Protein AF-A0A1Y2JQK0-F1 (afdb_monomer_lite)

Organism: Bradyrhizobium japonicum (NCBI:txid375)

Foldseek 3Di:
DDAAAAPEAEEEEEEEEAQAKDKDWADHAADWPAKDWPFAKPFWGWDDPDRTMIMTGGHHPDFAKIKTWMWTWDGHPPDTYIYIYIYIYGYD

Structure (mmCIF, N/CA/C/O backbone):
data_AF-A0A1Y2JQK0-F1
#
_entry.id   AF-A0A1Y2JQK0-F1
#
loop_
_atom_site.group_PDB
_atom_site.id
_atom_site.type_symbol
_atom_site.label_atom_id
_atom_site.label_alt_id
_atom_site.label_comp_id
_atom_site.label_asym_id
_atom_site.label_entity_id
_atom_site.label_seq_id
_atom_site.pdbx_PDB_ins_code
_atom_site.Cartn_x
_atom_site.Cartn_y
_atom_site.Cartn_z
_atom_site.occupancy
_atom_site.B_iso_or_equiv
_atom_site.auth_seq_id
_atom_site.auth_comp_id
_atom_site.auth_asym_id
_atom_site.auth_atom_id
_atom_site.pdbx_PDB_model_num
ATOM 1 N N . MET A 1 1 ? -10.080 -0.366 -18.782 1.00 49.31 1 MET A N 1
ATOM 2 C CA . MET A 1 1 ? -9.319 0.293 -17.703 1.00 49.31 1 MET A CA 1
ATOM 3 C C . MET A 1 1 ? -7.878 -0.173 -17.834 1.00 49.31 1 MET A C 1
ATOM 5 O O . MET A 1 1 ? -7.621 -1.356 -17.650 1.00 49.31 1 MET A O 1
ATOM 9 N N . GLU A 1 2 ? -6.982 0.683 -18.325 1.00 58.41 2 GLU A N 1
ATOM 10 C CA . GLU A 1 2 ? -5.564 0.336 -18.489 1.00 58.41 2 GLU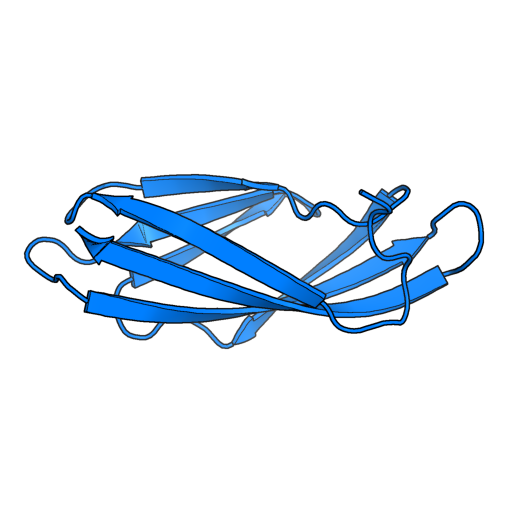 A CA 1
ATOM 11 C C . GLU A 1 2 ? -4.900 0.399 -17.107 1.00 58.41 2 GLU A C 1
ATOM 13 O O . GLU A 1 2 ? -4.956 1.431 -16.448 1.00 58.41 2 GLU A O 1
ATOM 18 N N . LEU A 1 3 ? -4.362 -0.725 -16.624 1.00 66.31 3 LEU A N 1
ATOM 19 C CA . LEU A 1 3 ? -3.558 -0.736 -15.399 1.00 66.31 3 LEU A CA 1
ATOM 20 C C . LEU A 1 3 ? -2.280 0.074 -15.644 1.00 66.31 3 LEU A C 1
ATOM 22 O O . LEU A 1 3 ? -1.685 -0.051 -16.720 1.00 66.31 3 LEU A O 1
ATOM 26 N N . ALA A 1 4 ? -1.850 0.851 -14.650 1.00 77.50 4 ALA A N 1
ATOM 27 C CA . ALA A 1 4 ? -0.574 1.556 -14.705 1.00 77.50 4 ALA A CA 1
ATOM 28 C C . ALA A 1 4 ? 0.591 0.562 -14.889 1.00 77.50 4 ALA A C 1
ATOM 30 O O . ALA A 1 4 ? 0.552 -0.573 -14.390 1.00 77.50 4 ALA A O 1
ATOM 31 N N . ASP A 1 5 ? 1.603 0.974 -15.652 1.00 85.88 5 ASP A N 1
ATOM 32 C CA . ASP A 1 5 ? 2.862 0.235 -15.784 1.00 85.88 5 ASP A CA 1
ATOM 33 C C . ASP A 1 5 ? 3.859 0.698 -14.702 1.00 85.88 5 ASP A C 1
ATOM 35 O O . ASP A 1 5 ? 3.599 1.626 -13.934 1.00 85.88 5 ASP A O 1
ATOM 39 N N . TRP A 1 6 ? 4.993 0.016 -14.593 1.00 92.69 6 TRP A N 1
ATOM 40 C CA . TRP A 1 6 ? 6.008 0.305 -13.583 1.00 92.69 6 TRP A CA 1
ATOM 41 C C . TRP A 1 6 ? 6.794 1.583 -13.874 1.00 92.69 6 TRP A C 1
ATOM 43 O O . TRP A 1 6 ? 7.099 1.888 -15.023 1.00 92.69 6 TRP A O 1
ATOM 53 N N . GLY A 1 7 ? 7.214 2.272 -12.809 1.00 90.81 7 GLY A N 1
ATOM 54 C CA . GLY A 1 7 ? 7.971 3.527 -12.889 1.00 90.81 7 GLY A CA 1
ATOM 55 C C . GLY A 1 7 ? 7.111 4.779 -12.714 1.00 90.81 7 GLY A C 1
ATOM 56 O O . GLY A 1 7 ? 7.652 5.871 -12.568 1.00 90.81 7 GLY A O 1
ATOM 57 N N . GLU A 1 8 ? 5.789 4.616 -12.660 1.00 90.88 8 GLU A N 1
ATOM 58 C CA . GLU A 1 8 ? 4.833 5.682 -12.366 1.00 90.88 8 GLU A CA 1
ATOM 59 C C . GLU A 1 8 ? 4.163 5.445 -11.010 1.00 90.88 8 GLU A C 1
ATOM 61 O O . GLU A 1 8 ? 3.904 4.302 -10.619 1.00 90.88 8 GLU A O 1
ATOM 66 N N . ASN A 1 9 ? 3.894 6.521 -10.269 1.00 93.56 9 ASN A N 1
ATOM 67 C CA . ASN A 1 9 ? 3.154 6.433 -9.012 1.00 93.56 9 ASN A CA 1
ATOM 68 C C . ASN A 1 9 ? 1.672 6.177 -9.286 1.00 93.56 9 ASN A C 1
ATOM 70 O O . ASN A 1 9 ? 1.113 6.681 -10.258 1.00 93.56 9 ASN A O 1
ATOM 74 N N . SER A 1 10 ? 1.024 5.434 -8.395 1.00 92.06 10 SER A N 1
ATOM 75 C CA . SER A 1 10 ? -0.383 5.069 -8.537 1.00 92.06 10 SER A CA 1
ATOM 76 C C . SER A 1 10 ? -1.138 5.239 -7.226 1.00 92.06 10 SER A C 1
ATOM 78 O O . SER A 1 10 ? -0.547 5.274 -6.145 1.00 92.06 10 SER A O 1
ATOM 80 N N . THR A 1 11 ? -2.463 5.297 -7.312 1.00 94.06 11 THR A N 1
ATOM 81 C CA . THR A 1 11 ? -3.348 5.296 -6.145 1.00 94.06 11 THR A CA 1
ATOM 82 C C . THR A 1 11 ? -4.261 4.076 -6.158 1.00 94.06 11 THR A C 1
ATOM 84 O O . THR A 1 11 ? -4.566 3.532 -7.219 1.00 94.06 11 THR A O 1
ATOM 87 N N . GLY A 1 12 ? -4.693 3.636 -4.981 1.00 93.19 12 GLY A N 1
ATOM 88 C CA . GLY A 1 12 ? -5.696 2.587 -4.830 1.00 93.19 12 GLY A CA 1
ATOM 89 C C . GLY A 1 12 ? -6.618 2.874 -3.655 1.00 93.19 12 GLY A C 1
ATOM 90 O O . GLY A 1 12 ? -6.202 3.478 -2.671 1.00 93.19 12 GLY A O 1
ATOM 91 N N . ASP A 1 13 ? -7.858 2.410 -3.742 1.00 95.56 13 ASP A N 1
ATOM 92 C CA . ASP A 1 13 ? -8.861 2.615 -2.703 1.00 95.56 13 ASP A CA 1
ATOM 93 C C . ASP A 1 13 ? -9.334 1.268 -2.156 1.00 95.56 13 ASP A C 1
ATOM 95 O O . ASP A 1 13 ? -9.615 0.335 -2.912 1.00 95.56 13 ASP A O 1
ATOM 99 N N . ILE A 1 14 ? -9.450 1.168 -0.833 1.00 96.38 14 ILE A N 1
ATOM 100 C CA . ILE A 1 14 ? -10.037 0.004 -0.158 1.00 96.38 14 ILE A CA 1
ATOM 101 C C . ILE A 1 14 ? -11.134 0.447 0.807 1.00 96.38 14 ILE A C 1
ATOM 103 O O . ILE A 1 14 ? -11.088 1.535 1.377 1.00 96.38 14 ILE A O 1
ATOM 107 N N . SER A 1 15 ? -12.135 -0.406 1.015 1.00 97.06 15 SER A N 1
ATOM 108 C CA . SER A 1 15 ? -13.164 -0.223 2.044 1.00 97.06 15 SER A CA 1
ATOM 109 C C . SER A 1 15 ? -13.147 -1.414 2.992 1.00 97.06 15 SER A C 1
ATOM 111 O O . SER A 1 15 ? -13.210 -2.553 2.535 1.00 97.06 15 SER A O 1
ATOM 113 N N . VAL A 1 16 ? -13.063 -1.160 4.298 1.00 96.94 16 VAL A N 1
ATOM 114 C CA . VAL A 1 16 ? -12.938 -2.202 5.331 1.00 96.94 16 VAL A CA 1
ATOM 115 C C . VAL A 1 16 ? -13.824 -1.843 6.520 1.00 96.94 16 VAL A C 1
ATOM 117 O O . VAL A 1 16 ? -13.929 -0.671 6.878 1.00 96.94 16 VAL A O 1
ATOM 120 N N . ALA A 1 17 ? -14.479 -2.824 7.135 1.00 97.19 17 ALA A N 1
ATOM 121 C CA . ALA A 1 17 ? -15.246 -2.581 8.351 1.00 97.19 17 ALA A CA 1
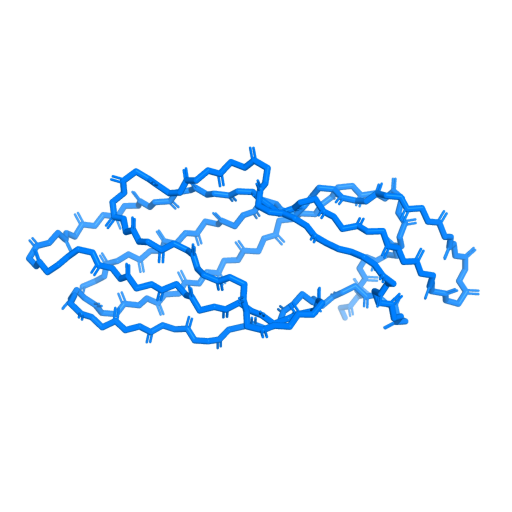ATOM 122 C C . ALA A 1 17 ? -14.319 -2.346 9.557 1.00 97.19 17 ALA A C 1
ATOM 124 O O . ALA A 1 17 ? -13.202 -2.869 9.639 1.00 97.19 17 ALA A O 1
ATOM 125 N N . SER A 1 18 ? -14.779 -1.533 10.505 1.00 97.06 18 SER A N 1
ATOM 126 C CA . SER A 1 18 ? -14.048 -1.245 11.737 1.00 97.06 18 SER A CA 1
ATOM 127 C C . SER A 1 18 ? -13.786 -2.510 12.563 1.00 97.06 18 SER A C 1
ATOM 129 O O . SER A 1 18 ? -14.713 -3.193 12.988 1.00 97.06 18 SER A O 1
ATOM 131 N N . GLY A 1 19 ? -12.515 -2.785 12.858 1.00 95.06 19 GLY A N 1
ATOM 132 C CA . GLY A 1 19 ? -12.056 -3.983 13.571 1.00 95.06 19 GLY A CA 1
ATOM 133 C C . GLY A 1 19 ? -11.615 -5.139 12.668 1.00 95.06 19 GLY A C 1
ATOM 134 O O . GLY A 1 19 ? -10.905 -6.024 13.154 1.00 95.06 19 GLY A O 1
ATOM 135 N N . ASP A 1 20 ? -11.944 -5.088 11.376 1.00 97.44 20 ASP A N 1
ATOM 136 C CA . ASP A 1 20 ? -11.636 -6.144 10.411 1.00 97.44 20 ASP A CA 1
ATOM 137 C C . ASP A 1 20 ? -10.306 -5.920 9.677 1.00 97.44 20 ASP A C 1
ATOM 139 O O . ASP A 1 20 ? -9.616 -4.901 9.847 1.00 97.44 20 ASP A O 1
ATOM 143 N N . SER A 1 21 ? -9.932 -6.911 8.862 1.00 97.06 21 SER A N 1
ATOM 144 C CA . SER A 1 21 ? -8.805 -6.842 7.939 1.00 97.06 21 SER A CA 1
ATOM 145 C C . SER A 1 21 ? -9.223 -7.001 6.478 1.00 97.06 21 SER A C 1
ATOM 147 O O . SER A 1 21 ? -10.271 -7.551 6.148 1.00 97.06 21 SER A O 1
ATOM 149 N N . CYS A 1 22 ? -8.377 -6.487 5.592 1.00 96.88 22 CYS A N 1
ATOM 150 C CA . CYS A 1 22 ? -8.495 -6.601 4.150 1.00 96.88 22 CYS A CA 1
ATOM 151 C C . CYS A 1 22 ? -7.144 -7.031 3.583 1.00 96.88 22 CYS A C 1
ATOM 153 O O . CYS A 1 22 ? -6.125 -6.374 3.811 1.00 96.88 22 CYS A O 1
ATOM 155 N N . ILE A 1 23 ? -7.144 -8.142 2.850 1.00 97.88 23 ILE A N 1
ATOM 156 C CA . ILE A 1 23 ? -5.988 -8.598 2.085 1.00 97.88 23 ILE A CA 1
ATOM 157 C C . ILE A 1 23 ? -6.160 -8.095 0.658 1.00 97.88 23 ILE A C 1
ATOM 159 O O . ILE A 1 23 ? -7.185 -8.356 0.031 1.00 97.88 23 ILE A O 1
ATOM 163 N N . PHE A 1 24 ? -5.157 -7.391 0.143 1.00 96.25 24 PHE A N 1
ATOM 164 C CA . PHE A 1 24 ? -5.181 -6.861 -1.214 1.00 96.25 24 PHE A CA 1
ATOM 165 C C . PHE A 1 24 ? -3.812 -7.013 -1.897 1.00 96.25 24 PHE A C 1
ATOM 167 O O . PHE A 1 24 ? -2.764 -6.933 -1.239 1.00 96.25 24 PHE A O 1
ATOM 174 N N . PRO A 1 25 ? -3.801 -7.249 -3.219 1.00 94.75 25 PRO A N 1
ATOM 175 C CA . PRO A 1 25 ? -2.586 -7.232 -4.013 1.00 94.75 25 PRO A CA 1
ATOM 176 C C . PRO A 1 25 ? -2.259 -5.824 -4.539 1.00 94.75 25 PRO A C 1
ATOM 178 O O . PRO A 1 25 ? -3.145 -4.994 -4.736 1.00 94.75 25 PRO A O 1
ATOM 181 N N . ILE A 1 26 ? -0.987 -5.580 -4.850 1.00 91.56 26 ILE A N 1
ATOM 182 C CA . ILE A 1 26 ? -0.557 -4.502 -5.746 1.00 91.56 26 ILE A CA 1
ATOM 183 C C . ILE A 1 26 ? -0.876 -4.937 -7.179 1.00 91.56 26 ILE A C 1
ATOM 185 O O . ILE A 1 26 ? -0.451 -6.008 -7.612 1.00 91.56 26 ILE A O 1
ATOM 189 N N . THR A 1 27 ? -1.597 -4.103 -7.923 1.00 84.00 27 THR A N 1
ATOM 190 C CA . THR A 1 27 ? -2.083 -4.404 -9.278 1.00 84.00 27 THR A CA 1
ATOM 191 C C . THR A 1 27 ? -1.462 -3.463 -10.314 1.00 84.00 27 THR A C 1
ATOM 193 O O . THR A 1 27 ? -2.142 -2.667 -10.952 1.00 84.00 27 THR A O 1
ATOM 196 N N . LEU A 1 28 ? -0.143 -3.556 -10.497 1.00 86.50 28 LEU A N 1
ATOM 197 C CA . LEU A 1 28 ? 0.555 -2.951 -11.641 1.00 86.50 28 LEU A CA 1
ATOM 198 C C . LEU A 1 28 ? 0.752 -4.001 -12.738 1.00 86.50 28 LEU A C 1
ATOM 200 O O . LEU A 1 28 ? 0.801 -5.200 -12.453 1.00 86.50 28 LEU A O 1
ATOM 204 N N . ARG A 1 29 ? 0.852 -3.577 -14.004 1.00 86.56 29 ARG A N 1
ATOM 205 C CA . ARG A 1 29 ? 1.043 -4.524 -15.116 1.00 86.56 29 ARG A CA 1
ATOM 206 C C . ARG A 1 29 ? 2.342 -5.310 -14.955 1.00 86.56 29 ARG A C 1
ATOM 208 O O . ARG A 1 29 ? 3.404 -4.738 -14.754 1.00 86.56 29 ARG A O 1
ATOM 215 N N . GLY A 1 30 ? 2.273 -6.628 -15.120 1.00 89.12 30 GLY A N 1
ATOM 216 C CA . GLY A 1 30 ? 3.432 -7.510 -14.980 1.00 89.12 30 GLY A CA 1
ATOM 217 C C . GLY A 1 30 ? 3.669 -7.949 -13.539 1.00 89.12 30 GLY A C 1
ATOM 218 O O . GLY A 1 30 ? 2.719 -8.296 -12.842 1.00 89.12 30 GLY A O 1
ATOM 219 N N . ALA A 1 31 ? 4.934 -7.998 -13.116 1.00 92.00 31 ALA A N 1
ATOM 220 C CA . ALA A 1 31 ? 5.324 -8.600 -11.843 1.00 92.00 31 ALA A CA 1
ATOM 221 C C . ALA A 1 31 ? 6.191 -7.667 -10.991 1.00 92.00 31 ALA A C 1
ATOM 223 O O . ALA A 1 31 ? 7.137 -7.044 -11.480 1.00 92.00 31 ALA A O 1
ATOM 224 N N . ALA A 1 32 ? 5.885 -7.630 -9.693 1.00 94.69 32 ALA A N 1
ATOM 225 C CA . ALA A 1 32 ? 6.715 -6.990 -8.682 1.00 94.69 32 ALA A CA 1
ATOM 226 C C . ALA A 1 32 ? 7.895 -7.904 -8.318 1.00 94.69 32 ALA A C 1
ATOM 228 O O . ALA A 1 32 ? 7.698 -9.083 -8.023 1.00 94.69 32 ALA A O 1
ATOM 229 N N . SER A 1 33 ? 9.109 -7.360 -8.303 1.00 95.88 33 SER A N 1
ATOM 230 C CA . SER A 1 33 ? 10.324 -8.055 -7.863 1.00 95.88 33 SER A CA 1
ATOM 231 C C . SER A 1 33 ? 10.687 -7.727 -6.414 1.00 95.88 33 SER A C 1
ATOM 233 O O . SER A 1 33 ? 11.218 -8.579 -5.702 1.00 95.88 33 SER A O 1
ATOM 235 N N . SER A 1 34 ? 10.364 -6.523 -5.939 1.00 97.25 34 SER A N 1
ATOM 236 C CA . SER A 1 34 ? 10.553 -6.121 -4.546 1.00 97.25 34 SER A CA 1
ATOM 237 C C . SER A 1 34 ? 9.473 -5.138 -4.101 1.00 97.25 34 SER A C 1
ATOM 239 O O . SER A 1 34 ? 8.791 -4.514 -4.915 1.00 97.25 34 SER A O 1
ATOM 241 N N . SER A 1 35 ? 9.293 -5.020 -2.786 1.00 97.81 35 SER A N 1
ATOM 242 C CA . SER A 1 35 ? 8.354 -4.060 -2.210 1.00 97.81 35 SER A CA 1
ATOM 243 C C . SER A 1 35 ? 8.608 -3.815 -0.732 1.00 97.81 35 SER A C 1
ATOM 245 O O . SER A 1 35 ? 9.105 -4.689 -0.016 1.00 97.81 35 SER A O 1
ATOM 247 N N . GLU A 1 36 ? 8.223 -2.646 -0.252 1.00 98.12 36 GLU A N 1
ATOM 248 C CA . GLU A 1 36 ? 8.344 -2.249 1.142 1.00 98.12 36 GLU A CA 1
ATOM 249 C C . GLU A 1 36 ? 7.248 -1.253 1.525 1.00 98.12 36 GLU A C 1
ATOM 251 O O . GLU A 1 36 ? 6.689 -0.550 0.684 1.00 98.12 36 GLU A O 1
ATOM 256 N N . ILE A 1 37 ? 6.917 -1.210 2.815 1.00 98.25 37 ILE A N 1
ATOM 257 C CA . ILE A 1 37 ? 5.994 -0.206 3.350 1.00 98.25 37 ILE A CA 1
ATOM 258 C C . ILE A 1 37 ? 6.787 1.092 3.503 1.00 98.25 37 ILE A C 1
ATOM 260 O O . ILE A 1 37 ? 7.634 1.177 4.391 1.00 98.25 37 ILE A O 1
ATOM 264 N N . SER A 1 38 ? 6.519 2.084 2.654 1.00 98.12 38 SER A N 1
ATOM 265 C CA . SER A 1 38 ? 7.202 3.384 2.692 1.00 98.12 38 SER A CA 1
ATOM 266 C C . SER A 1 38 ? 6.530 4.367 3.651 1.00 98.12 38 SER A C 1
ATOM 268 O O . SER A 1 38 ? 7.211 5.179 4.271 1.00 98.12 38 SER A O 1
ATOM 270 N N . GLN A 1 39 ? 5.212 4.258 3.835 1.00 98.38 39 GLN A N 1
ATOM 271 C CA . GLN A 1 39 ? 4.451 5.024 4.823 1.00 98.38 39 GLN A CA 1
ATOM 272 C C . GLN A 1 39 ? 3.462 4.104 5.533 1.00 98.38 39 GLN A C 1
ATOM 274 O O . GLN A 1 39 ? 2.682 3.404 4.889 1.00 98.38 39 GLN A O 1
ATOM 279 N N . LYS A 1 40 ? 3.485 4.106 6.869 1.00 97.94 40 LYS A N 1
ATOM 280 C CA . LYS A 1 40 ? 2.567 3.306 7.689 1.00 97.94 40 LYS A CA 1
ATOM 281 C C . LYS A 1 40 ? 1.211 4.010 7.851 1.00 97.94 40 LYS A C 1
ATOM 283 O O . LYS A 1 40 ? 1.194 5.237 7.922 1.00 97.94 40 LYS A O 1
ATOM 288 N N . PRO A 1 41 ? 0.110 3.247 7.980 1.00 97.94 41 PRO A N 1
ATOM 289 C CA . PRO A 1 41 ? -1.197 3.797 8.336 1.00 97.94 41 PRO A CA 1
ATOM 290 C C . PRO A 1 41 ? -1.204 4.441 9.728 1.00 97.94 41 PRO A C 1
ATOM 292 O O . PRO A 1 41 ? -0.478 3.998 10.623 1.00 97.94 41 PRO A O 1
ATOM 295 N N . ALA A 1 42 ? -2.076 5.429 9.928 1.00 98.00 42 ALA A N 1
ATOM 296 C CA . ALA A 1 42 ? -2.288 6.087 11.219 1.00 98.00 42 ALA A CA 1
ATOM 297 C C . ALA A 1 42 ? -3.371 5.394 12.069 1.00 98.00 42 ALA A C 1
ATOM 299 O O . ALA A 1 42 ? -3.298 5.392 13.301 1.00 98.00 42 ALA A O 1
ATOM 300 N N . HIS A 1 43 ? -4.370 4.780 11.426 1.00 96.81 43 HIS A N 1
ATOM 301 C CA . HIS A 1 43 ? -5.564 4.220 12.072 1.00 96.81 43 HIS A CA 1
ATOM 302 C C . HIS A 1 43 ? -5.729 2.707 11.859 1.00 96.81 43 HIS A C 1
ATOM 304 O O . HIS A 1 43 ? -6.791 2.132 12.114 1.00 96.81 43 HIS A O 1
ATOM 310 N N . GLY A 1 44 ? -4.641 2.034 11.495 1.00 96.12 44 GLY A N 1
ATOM 311 C CA . GLY A 1 44 ? -4.579 0.589 11.349 1.00 96.12 44 GLY A CA 1
ATOM 312 C C . GLY A 1 44 ? -3.150 0.064 11.403 1.00 96.12 44 GLY A C 1
ATOM 313 O O . GLY A 1 44 ? -2.222 0.730 11.860 1.00 96.12 44 GLY A O 1
ATOM 314 N N . LYS A 1 45 ? -2.971 -1.171 10.948 1.00 97.75 45 LYS A N 1
ATOM 315 C CA . LYS A 1 45 ? -1.673 -1.822 10.785 1.00 97.75 45 LYS A CA 1
ATOM 316 C C . LYS A 1 45 ? -1.605 -2.412 9.391 1.00 97.75 45 LYS A C 1
ATOM 318 O O . LYS A 1 45 ? -2.499 -3.151 8.995 1.00 97.75 45 LYS A O 1
ATOM 323 N N . LEU A 1 46 ? -0.529 -2.104 8.680 1.00 98.38 46 LEU A N 1
ATOM 324 C CA . LEU A 1 46 ? -0.234 -2.697 7.386 1.00 98.38 46 LEU A CA 1
ATOM 325 C C . LEU A 1 46 ? 0.868 -3.742 7.554 1.00 98.38 46 LEU A C 1
ATOM 327 O O . LEU A 1 46 ? 1.919 -3.455 8.131 1.00 98.38 46 LEU A O 1
ATOM 331 N N . LYS A 1 47 ? 0.625 -4.948 7.047 1.00 98.25 47 LYS A N 1
ATOM 332 C CA . LYS A 1 47 ? 1.566 -6.065 7.063 1.00 98.25 47 LYS A CA 1
ATOM 333 C C . LYS A 1 47 ? 1.821 -6.531 5.636 1.00 98.25 47 LYS A C 1
ATOM 335 O O . LYS A 1 47 ? 0.889 -6.809 4.890 1.00 98.25 47 LYS A O 1
ATOM 340 N N . LYS A 1 48 ? 3.094 -6.658 5.269 1.00 98.06 48 LYS A N 1
ATOM 341 C CA . LYS A 1 48 ? 3.499 -7.313 4.023 1.00 98.06 48 LYS A CA 1
ATOM 342 C C . LYS A 1 48 ? 3.371 -8.829 4.197 1.00 98.06 48 LYS A C 1
ATOM 344 O O . LYS A 1 48 ? 4.015 -9.384 5.086 1.00 98.06 48 LYS A O 1
ATOM 349 N N . LEU A 1 49 ? 2.546 -9.484 3.379 1.00 98.19 49 LEU A N 1
ATOM 350 C CA . LEU A 1 49 ? 2.414 -10.948 3.372 1.00 98.19 49 LEU A CA 1
ATOM 351 C C . LEU A 1 49 ? 3.400 -11.589 2.390 1.00 98.19 49 LEU A C 1
ATOM 353 O O . LEU A 1 49 ? 4.023 -12.596 2.708 1.00 98.19 49 LEU A O 1
ATOM 357 N N . ASN A 1 50 ? 3.569 -10.987 1.211 1.00 97.38 50 ASN A N 1
ATOM 358 C CA . ASN A 1 50 ? 4.584 -11.353 0.221 1.00 97.38 50 ASN A CA 1
ATOM 359 C C . ASN A 1 50 ? 4.964 -10.122 -0.625 1.00 97.38 50 ASN A C 1
ATOM 361 O O . ASN A 1 50 ? 4.577 -9.002 -0.299 1.00 97.38 50 ASN A O 1
ATOM 365 N N . VAL A 1 51 ? 5.746 -10.300 -1.694 1.00 96.56 51 VAL A N 1
ATOM 366 C CA . VAL A 1 51 ? 6.223 -9.191 -2.545 1.00 96.56 51 VAL A CA 1
ATOM 367 C C . VAL A 1 51 ? 5.0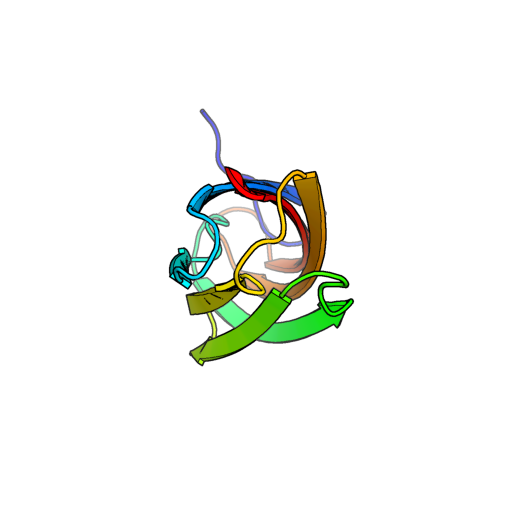83 -8.343 -3.127 1.00 96.56 51 VAL A C 1
ATOM 369 O O . VAL A 1 51 ? 5.232 -7.132 -3.225 1.00 96.56 51 VAL A O 1
ATOM 372 N N . ALA A 1 52 ? 3.934 -8.922 -3.459 1.00 95.38 52 ALA A N 1
ATOM 373 C CA . ALA A 1 52 ? 2.836 -8.183 -4.082 1.00 95.38 52 ALA A CA 1
ATOM 374 C C . ALA A 1 52 ? 1.564 -8.121 -3.226 1.00 95.38 52 ALA A C 1
ATOM 376 O O . ALA A 1 52 ? 0.612 -7.479 -3.637 1.00 95.38 52 ALA A O 1
ATOM 377 N N . THR A 1 53 ? 1.514 -8.771 -2.060 1.00 97.12 53 THR A N 1
ATOM 378 C CA . THR A 1 53 ? 0.286 -8.911 -1.258 1.00 97.12 53 THR A CA 1
ATOM 379 C C . THR A 1 53 ? 0.469 -8.356 0.144 1.00 97.12 53 THR A C 1
ATOM 381 O O . THR A 1 53 ? 1.446 -8.674 0.832 1.00 97.12 53 THR A O 1
ATOM 384 N N . TYR A 1 54 ? -0.511 -7.571 0.580 1.00 98.31 54 TYR A N 1
ATOM 385 C CA . TYR A 1 54 ? -0.527 -6.908 1.874 1.00 98.31 54 TYR A CA 1
ATOM 386 C C . TYR A 1 54 ? -1.834 -7.188 2.608 1.00 98.31 54 TYR A C 1
ATOM 388 O O . TYR A 1 54 ? -2.881 -7.382 1.998 1.00 98.31 54 TYR A O 1
ATOM 396 N N . GLU A 1 55 ? -1.757 -7.193 3.933 1.00 98.38 55 GLU A N 1
ATOM 397 C CA . GLU A 1 55 ? -2.907 -7.216 4.826 1.00 98.38 55 GLU A CA 1
ATOM 398 C C . GLU A 1 55 ? -2.975 -5.884 5.569 1.00 98.38 55 GLU A C 1
ATOM 400 O O . GLU A 1 55 ? -2.036 -5.501 6.274 1.00 98.38 55 GLU A O 1
ATOM 405 N N . TYR A 1 56 ? -4.093 -5.183 5.425 1.00 98.31 56 TYR A N 1
ATOM 406 C CA . TYR A 1 56 ? -4.420 -4.014 6.225 1.00 98.31 56 TYR A CA 1
ATOM 407 C C . TYR A 1 56 ? -5.452 -4.391 7.282 1.00 98.31 56 TYR A C 1
ATOM 409 O O . TYR A 1 56 ? -6.534 -4.864 6.951 1.00 98.31 56 TYR A O 1
ATOM 417 N N . ARG A 1 57 ? -5.128 -4.172 8.558 1.00 97.88 57 ARG A N 1
ATOM 418 C CA . ARG A 1 57 ? -6.033 -4.393 9.690 1.00 97.88 57 ARG A CA 1
ATOM 419 C C . ARG A 1 57 ? -6.377 -3.071 10.352 1.00 97.88 57 ARG A C 1
ATOM 421 O O . ARG A 1 57 ? -5.485 -2.364 10.822 1.00 97.88 57 ARG A O 1
ATOM 428 N N . THR A 1 58 ? -7.661 -2.759 10.422 1.00 97.12 58 THR A N 1
ATOM 429 C CA . THR A 1 58 ? -8.146 -1.501 10.999 1.00 97.12 58 THR A CA 1
ATOM 430 C C . THR A 1 58 ? -8.068 -1.521 12.527 1.00 97.12 58 THR A C 1
ATOM 432 O O . THR A 1 58 ? -8.078 -2.578 13.170 1.00 97.12 58 THR A O 1
ATOM 435 N N . LYS A 1 59 ? -7.986 -0.341 13.151 1.00 95.19 59 LYS A N 1
ATOM 436 C CA . LYS A 1 59 ? -8.176 -0.211 14.599 1.00 95.19 59 LYS A CA 1
ATOM 437 C C . LYS A 1 59 ? -9.666 -0.348 14.924 1.00 95.19 59 LYS A C 1
ATOM 439 O O . LYS A 1 59 ? -10.488 0.406 14.412 1.00 95.19 59 LYS A O 1
ATOM 444 N N . ALA A 1 60 ? -10.005 -1.269 15.825 1.00 93.62 60 ALA A N 1
ATOM 445 C CA . ALA A 1 60 ? -11.385 -1.461 16.263 1.00 93.62 60 ALA A CA 1
ATOM 446 C C . ALA A 1 60 ? -12.008 -0.158 16.794 1.00 93.62 60 ALA A C 1
ATOM 448 O O . ALA A 1 60 ? -11.354 0.597 17.523 1.00 93.62 60 ALA A O 1
ATOM 449 N N . ARG A 1 61 ? -13.287 0.058 16.464 1.00 93.69 61 ARG A N 1
ATOM 450 C CA . ARG A 1 61 ? -14.109 1.231 16.823 1.00 93.69 61 ARG A CA 1
ATOM 451 C C . ARG A 1 61 ? -13.692 2.556 16.174 1.00 93.69 61 ARG A C 1
ATOM 453 O O . ARG A 1 61 ? -14.335 3.566 16.439 1.00 93.69 61 ARG A O 1
ATOM 460 N N . TYR A 1 62 ? -12.661 2.580 15.328 1.00 95.06 62 TYR A N 1
ATOM 461 C CA . TYR A 1 62 ? -12.375 3.742 14.486 1.00 95.06 62 TYR A CA 1
ATOM 462 C C . TYR A 1 62 ? -13.220 3.687 13.209 1.00 95.06 62 TYR A C 1
ATOM 464 O O . TYR A 1 62 ? -13.338 2.623 12.604 1.00 95.06 62 TYR A O 1
ATOM 472 N N . LYS A 1 63 ? -13.777 4.827 12.799 1.00 96.44 63 LYS A N 1
ATOM 473 C CA . LYS A 1 63 ? -14.429 5.033 11.501 1.00 96.44 63 LYS A CA 1
ATOM 474 C C . LYS A 1 63 ? -13.870 6.311 10.891 1.00 96.44 63 LYS A C 1
ATOM 476 O O . LYS A 1 63 ? -13.659 7.279 11.618 1.00 96.44 63 LYS A O 1
ATOM 481 N N . GLY A 1 64 ? -13.630 6.311 9.587 1.00 96.88 64 GLY A N 1
ATOM 482 C CA . GLY A 1 64 ? -12.978 7.428 8.905 1.00 96.88 64 GLY A CA 1
ATOM 483 C C . GLY A 1 64 ? -12.023 6.971 7.811 1.00 96.88 64 GLY A C 1
ATOM 484 O O . GLY A 1 64 ? -12.136 5.859 7.300 1.00 96.88 64 GLY A O 1
ATOM 485 N N . SER A 1 65 ? -11.087 7.842 7.450 1.00 97.44 65 SER A N 1
ATOM 486 C CA . SER A 1 65 ? -10.090 7.592 6.411 1.00 97.44 65 SER A CA 1
ATOM 487 C C . SER A 1 65 ? -8.731 7.244 7.006 1.00 97.44 65 SER A C 1
ATOM 489 O O . SER A 1 65 ? -8.308 7.831 8.000 1.00 97.44 65 SER A O 1
ATOM 491 N N . ASP A 1 66 ? -8.006 6.350 6.350 1.00 98.06 66 ASP A N 1
ATOM 492 C CA . ASP A 1 66 ? -6.596 6.090 6.626 1.00 98.06 66 ASP A CA 1
ATOM 493 C C . ASP A 1 66 ? -5.801 6.102 5.318 1.00 98.06 66 ASP A C 1
ATOM 495 O O . ASP A 1 66 ? -6.350 5.899 4.233 1.00 98.06 66 ASP A O 1
ATOM 499 N N . THR A 1 67 ? -4.508 6.393 5.394 1.00 98.19 67 THR A N 1
ATOM 500 C CA . THR A 1 67 ? -3.652 6.497 4.209 1.00 98.19 67 THR A CA 1
ATOM 501 C C . THR A 1 67 ? -2.277 5.936 4.499 1.00 98.19 67 THR A C 1
ATOM 503 O O . THR A 1 67 ? -1.670 6.210 5.534 1.00 98.19 67 THR A O 1
ATOM 506 N N . PHE A 1 68 ? -1.785 5.134 3.566 1.00 98.44 68 PHE A N 1
ATOM 507 C CA . PHE A 1 68 ? -0.473 4.515 3.641 1.00 98.44 68 PHE A CA 1
ATOM 508 C C . PHE A 1 68 ? 0.104 4.344 2.241 1.00 98.44 68 PHE A C 1
ATOM 510 O O . PHE A 1 68 ? -0.621 4.405 1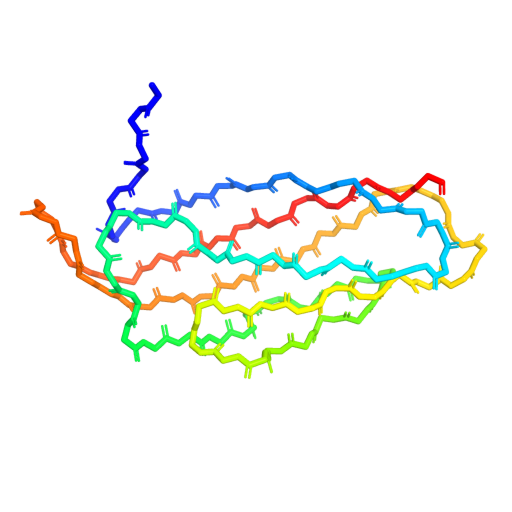.251 1.00 98.44 68 PHE A O 1
ATOM 517 N N . ALA A 1 69 ? 1.413 4.127 2.155 1.00 98.19 69 ALA A N 1
ATOM 518 C CA . ALA A 1 69 ? 2.098 4.003 0.878 1.00 98.19 69 ALA A CA 1
ATOM 519 C C . ALA A 1 69 ? 3.010 2.780 0.855 1.00 98.19 69 ALA A C 1
ATOM 521 O O . ALA A 1 69 ? 3.642 2.411 1.853 1.00 98.19 69 ALA A O 1
ATOM 522 N N . ILE A 1 70 ? 3.063 2.153 -0.314 1.00 98.06 70 ILE A N 1
ATOM 523 C CA . ILE A 1 70 ? 3.904 1.004 -0.608 1.00 98.06 70 ILE A CA 1
ATOM 524 C C . ILE A 1 70 ? 4.823 1.396 -1.753 1.00 98.06 70 ILE A C 1
ATOM 526 O O . ILE A 1 70 ? 4.363 1.803 -2.816 1.00 98.06 70 ILE A O 1
ATOM 530 N N . LYS A 1 71 ? 6.129 1.257 -1.549 1.00 97.81 71 LYS A N 1
ATOM 531 C CA . LYS A 1 71 ? 7.112 1.400 -2.618 1.00 97.81 71 LYS A CA 1
ATOM 532 C C . LYS A 1 71 ? 7.396 0.016 -3.174 1.00 97.81 71 LYS A C 1
ATOM 534 O O . LYS A 1 71 ? 7.739 -0.887 -2.415 1.00 97.81 71 LYS A O 1
ATOM 539 N N . ALA A 1 72 ? 7.236 -0.164 -4.476 1.00 97.25 72 ALA A N 1
ATOM 540 C CA . ALA A 1 72 ? 7.470 -1.440 -5.133 1.00 97.25 72 ALA A CA 1
ATOM 541 C C . ALA A 1 72 ? 8.303 -1.249 -6.397 1.00 97.25 72 ALA A C 1
ATOM 543 O O . ALA A 1 72 ? 8.171 -0.242 -7.087 1.00 97.25 72 ALA A O 1
ATOM 544 N N . THR A 1 73 ? 9.143 -2.229 -6.707 1.00 96.88 73 THR A N 1
ATOM 545 C CA . THR A 1 73 ? 9.905 -2.287 -7.954 1.00 96.88 73 THR A CA 1
ATOM 546 C C . THR A 1 73 ? 9.440 -3.495 -8.744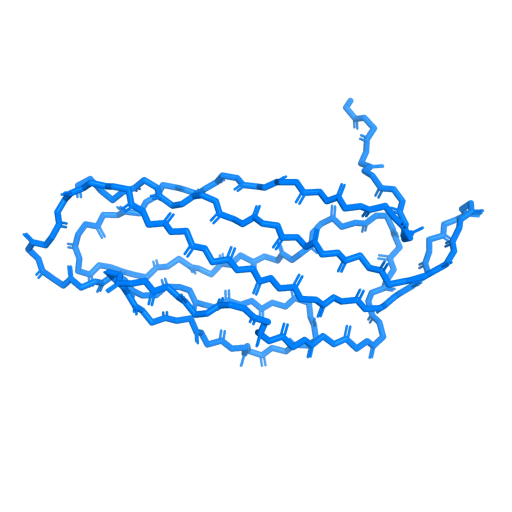 1.00 96.88 73 THR A C 1
ATOM 548 O O . THR A 1 73 ? 9.200 -4.563 -8.176 1.00 96.88 73 THR A O 1
ATOM 551 N N . GLY A 1 74 ? 9.323 -3.344 -10.057 1.00 95.38 74 GLY A N 1
ATOM 552 C CA . GLY A 1 74 ? 8.883 -4.426 -10.918 1.00 95.38 74 GLY A CA 1
ATOM 553 C C . GLY A 1 74 ? 9.074 -4.130 -12.393 1.00 95.38 74 GLY A C 1
ATOM 554 O O . GLY A 1 74 ? 9.701 -3.140 -12.787 1.00 95.38 74 GLY A O 1
ATOM 555 N N . LYS A 1 75 ? 8.561 -5.048 -13.207 1.00 94.44 75 LYS A N 1
ATOM 556 C CA . LYS A 1 75 ? 8.631 -4.985 -14.662 1.00 94.44 75 LYS A CA 1
ATOM 557 C C . LYS A 1 75 ? 7.306 -5.421 -15.266 1.00 94.44 75 LYS A C 1
ATOM 559 O O . LYS A 1 75 ? 6.789 -6.498 -14.955 1.00 94.44 75 LYS A O 1
ATOM 564 N N . GLY A 1 76 ? 6.802 -4.579 -16.151 1.00 90.81 76 GLY A N 1
ATOM 565 C CA . GLY A 1 76 ? 5.649 -4.822 -16.990 1.00 90.81 76 GLY A CA 1
ATOM 566 C C . GLY A 1 76 ? 6.034 -4.981 -18.457 1.00 90.81 76 GLY A C 1
ATOM 567 O O . GLY A 1 76 ? 7.217 -5.054 -18.803 1.00 90.81 76 GLY A O 1
ATOM 568 N N . PRO A 1 77 ? 5.028 -5.093 -19.338 1.00 87.94 77 PRO A N 1
ATOM 569 C CA . PRO A 1 77 ? 5.247 -5.306 -20.763 1.00 87.94 77 PRO A CA 1
ATOM 570 C C . PRO A 1 77 ? 5.903 -4.114 -21.466 1.00 87.94 77 PRO A C 1
ATOM 572 O O . PRO A 1 77 ? 6.620 -4.328 -22.441 1.00 87.94 77 PRO A O 1
ATOM 575 N N . LYS A 1 78 ? 5.647 -2.877 -21.008 1.00 88.19 78 LYS A N 1
ATOM 576 C CA . LYS A 1 78 ? 6.159 -1.658 -21.655 1.00 88.19 78 LYS A CA 1
ATOM 577 C C . LYS A 1 78 ? 7.260 -0.980 -20.839 1.00 88.19 78 LYS A C 1
ATOM 579 O O . LYS A 1 78 ? 8.133 -0.357 -21.435 1.00 88.19 78 LYS A O 1
ATOM 584 N N . ALA A 1 79 ? 7.242 -1.108 -19.511 1.00 90.44 79 ALA A N 1
ATOM 585 C CA . ALA A 1 79 ? 8.188 -0.424 -18.635 1.00 90.44 79 ALA A CA 1
ATOM 586 C C . ALA A 1 79 ? 8.675 -1.287 -17.460 1.00 90.44 79 ALA A C 1
ATOM 588 O O . ALA A 1 79 ? 8.121 -2.331 -17.123 1.00 90.44 79 ALA A O 1
ATOM 589 N N . SER A 1 80 ? 9.750 -0.837 -16.822 1.00 94.56 80 SER A N 1
ATOM 590 C CA . SER A 1 80 ? 10.229 -1.353 -15.541 1.00 94.56 80 SER A CA 1
ATOM 591 C C . SER A 1 80 ? 10.668 -0.190 -14.680 1.00 94.56 80 SER A C 1
ATOM 593 O O . SER A 1 80 ? 11.207 0.785 -15.200 1.00 94.56 80 SER A O 1
ATOM 595 N N . GLY A 1 81 ? 10.514 -0.307 -13.371 1.00 95.38 81 GLY A N 1
ATOM 596 C CA . GLY A 1 81 ? 10.898 0.775 -12.486 1.00 95.38 81 GLY A CA 1
ATOM 597 C C . GLY A 1 81 ? 10.355 0.608 -11.087 1.00 95.38 81 GLY A C 1
ATOM 598 O O . GLY A 1 81 ? 9.805 -0.432 -10.723 1.00 95.38 81 GLY A O 1
ATOM 599 N N . THR A 1 82 ? 10.549 1.660 -10.303 1.00 96.44 82 THR A N 1
ATOM 600 C CA . THR A 1 82 ? 10.012 1.763 -8.952 1.00 96.44 82 THR A CA 1
ATOM 601 C C . THR A 1 82 ? 8.804 2.681 -8.963 1.00 96.44 82 THR A C 1
ATOM 603 O O . THR A 1 82 ? 8.888 3.793 -9.472 1.00 96.44 82 THR A O 1
ATOM 606 N N . SER A 1 83 ? 7.717 2.217 -8.366 1.00 95.81 83 SER A N 1
ATOM 607 C CA . SER A 1 83 ? 6.456 2.932 -8.225 1.00 95.81 83 SER A CA 1
ATOM 608 C C . SER A 1 83 ? 6.122 3.092 -6.746 1.00 95.81 83 SER A C 1
ATOM 610 O O . SER A 1 83 ? 6.345 2.176 -5.946 1.00 95.81 83 SER A O 1
ATOM 612 N N . VAL A 1 84 ? 5.569 4.244 -6.373 1.00 96.94 84 VAL A N 1
ATOM 613 C CA . VAL A 1 84 ? 4.923 4.430 -5.071 1.00 96.94 84 VAL A CA 1
ATOM 614 C C . VAL A 1 84 ? 3.418 4.300 -5.263 1.00 96.94 84 VAL A C 1
ATOM 616 O O . VAL A 1 84 ? 2.811 5.070 -6.005 1.00 96.94 84 VAL A O 1
ATOM 619 N N . ILE A 1 85 ? 2.829 3.313 -4.592 1.00 96.25 85 ILE A N 1
ATOM 620 C CA . ILE A 1 85 ? 1.389 3.085 -4.548 1.00 96.25 85 ILE A CA 1
ATOM 621 C C . ILE A 1 85 ? 0.847 3.680 -3.252 1.00 96.25 85 ILE A C 1
ATOM 623 O O . ILE A 1 85 ? 1.113 3.149 -2.170 1.00 96.25 85 ILE A O 1
ATOM 627 N N . THR A 1 86 ? 0.077 4.758 -3.356 1.00 97.38 86 THR A N 1
ATOM 628 C CA . THR A 1 86 ? -0.642 5.350 -2.222 1.00 97.38 86 THR A CA 1
ATOM 629 C C . THR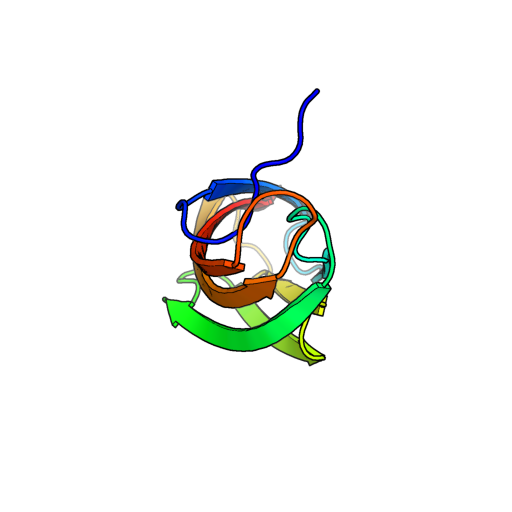 A 1 86 ? -2.018 4.713 -2.108 1.00 97.38 86 THR A C 1
ATOM 631 O O . THR A 1 86 ? -2.787 4.706 -3.064 1.00 97.38 86 THR A O 1
ATOM 634 N N . VAL A 1 87 ? -2.347 4.171 -0.942 1.00 97.56 87 VAL A N 1
ATOM 635 C CA . VAL A 1 87 ? -3.634 3.526 -0.696 1.00 97.56 87 VAL A CA 1
ATOM 636 C C . VAL A 1 87 ? -4.459 4.371 0.260 1.00 97.56 87 VAL A C 1
ATOM 638 O O . VAL A 1 87 ? -3.997 4.707 1.353 1.00 97.56 87 VAL A O 1
ATOM 641 N N . HIS A 1 88 ? -5.690 4.676 -0.140 1.00 97.88 88 HIS A N 1
ATOM 642 C CA . HIS A 1 88 ? -6.688 5.321 0.701 1.00 97.88 88 HIS A CA 1
ATOM 643 C C . HIS A 1 88 ? -7.671 4.267 1.214 1.00 97.88 88 HIS A C 1
ATOM 645 O O . HIS A 1 88 ? -8.384 3.609 0.454 1.00 97.88 88 HIS A O 1
ATOM 651 N N . ALA A 1 89 ? -7.710 4.083 2.528 1.00 97.44 89 ALA A N 1
ATOM 652 C CA . ALA A 1 89 ? -8.628 3.159 3.169 1.00 97.44 89 ALA A CA 1
ATOM 653 C C . ALA A 1 89 ? -9.819 3.917 3.756 1.00 97.44 89 ALA A C 1
ATOM 655 O O . ALA A 1 89 ? -9.650 4.822 4.571 1.00 97.44 89 ALA A O 1
ATOM 656 N N . THR A 1 90 ? -11.030 3.513 3.382 1.00 98.06 90 THR A N 1
ATOM 657 C CA . THR A 1 90 ? -12.272 3.956 4.023 1.00 98.06 90 THR A CA 1
ATOM 658 C C . THR A 1 90 ? -12.708 2.919 5.052 1.00 98.06 90 THR A C 1
ATOM 660 O O . THR A 1 90 ? -12.997 1.773 4.705 1.00 98.06 90 THR A O 1
ATOM 663 N N . ILE A 1 91 ? -12.780 3.323 6.318 1.00 97.69 91 ILE A N 1
ATOM 664 C CA . ILE A 1 91 ? -13.119 2.465 7.454 1.00 97.69 91 ILE A CA 1
ATOM 665 C C . ILE A 1 91 ? -14.555 2.760 7.883 1.00 97.69 91 ILE A C 1
ATOM 667 O O . ILE A 1 91 ? -14.853 3.880 8.312 1.00 97.69 91 ILE A O 1
ATOM 671 N N . LYS A 1 92 ? -15.435 1.766 7.741 1.00 93.50 92 LYS A N 1
ATOM 672 C CA . LYS A 1 92 ? -16.891 1.902 7.927 1.00 93.50 92 LYS A CA 1
ATOM 673 C C . LYS A 1 92 ? -17.398 1.235 9.204 1.00 93.50 92 LYS A C 1
ATOM 675 O O . LYS A 1 92 ? -16.798 0.235 9.649 1.00 93.50 92 LYS A O 1
#

Radius of gyration: 13.23 Å; chains: 1; bounding box: 28×19×38 Å

Sequence (92 aa):
MELADWGENSTGDISVASGDSCIFPITLRGAASSSEISQKPAHGKLKKLNVATYEYRTKARYKGSDTFAIKATGKGPKASGTSVITVHATIK

pLDDT: mean 94.08, std 7.69, range [49.31, 98.44]

Secondary structure (DSSP, 8-state):
-PPPPTTS-EEEEEEE-TT-EEEEE---SSEEEEEEEEE--SSEEEEE-SSSEEEEEEPTT--EEEEEEEEEEEE-SS-EEEEEEEEEEEE-